Protein AF-A0A5J9SIN2-F1 (afdb_monomer)

Solvent-accessible surface area (backbone atoms only — not comparable to full-atom values): 5839 Å² total; per-residue (Å²): 115,50,78,42,99,84,74,48,72,46,66,84,57,43,53,72,48,31,65,66,39,68,48,75,69,48,100,86,65,54,80,55,66,18,43,42,46,35,58,60,52,58,48,55,78,80,51,85,70,62,77,93,48,42,68,62,49,52,53,51,51,63,69,45,45,50,58,54,46,41,50,51,54,49,50,52,51,53,51,51,53,43,48,44,34,41,74,76,67,73,40,80,73,75,81,89,126

pLDDT: mean 83.36, std 13.71, range [45.97, 97.12]

Radius of gyration: 17.74 Å; Cα contacts (8 Å, |Δi|>4): 74; chains: 1; bounding box: 38×36×42 Å

Organism: NCBI:txid38414

InterPro domains:
  IPR039266 Autonomous transposable element EN-1 mosaic protein [PTHR33157] (7-92)

Structure (mmCIF, N/CA/C/O backbone):
data_AF-A0A5J9SIN2-F1
#
_entry.id   AF-A0A5J9SIN2-F1
#
loop_
_atom_site.group_PDB
_atom_site.id
_atom_site.type_symbol
_atom_site.label_atom_id
_atom_site.label_alt_id
_atom_site.label_comp_id
_atom_site.label_asym_id
_atom_site.label_entity_id
_atom_site.label_seq_id
_atom_site.pdbx_PDB_ins_code
_atom_site.Cartn_x
_atom_site.Cartn_y
_atom_site.Cartn_z
_atom_site.occupancy
_atom_site.B_iso_or_equiv
_atom_site.auth_seq_id
_atom_site.auth_comp_id
_atom_site.auth_asym_id
_atom_site.auth_atom_id
_atom_site.pdbx_PDB_model_num
ATOM 1 N N . MET A 1 1 ? -0.959 -11.998 9.462 1.00 55.22 1 MET A N 1
ATOM 2 C CA . MET A 1 1 ? -0.060 -12.046 10.639 1.00 55.22 1 MET A CA 1
ATOM 3 C C . MET A 1 1 ? 1.165 -12.843 10.236 1.00 55.22 1 MET A C 1
ATOM 5 O O . MET A 1 1 ? 0.997 -14.002 9.878 1.00 55.22 1 MET A O 1
ATOM 9 N N . VAL A 1 2 ? 2.352 -12.234 10.210 1.00 50.34 2 VAL A N 1
ATOM 10 C CA . VAL A 1 2 ? 3.611 -12.966 9.977 1.00 50.34 2 VAL A CA 1
ATOM 11 C C . VAL A 1 2 ? 4.293 -13.170 11.331 1.00 50.34 2 VAL A C 1
ATOM 13 O O . VAL A 1 2 ? 4.347 -12.219 12.115 1.00 50.34 2 VAL A O 1
ATOM 16 N N . PRO A 1 3 ? 4.775 -14.386 11.636 1.00 49.75 3 PRO A N 1
ATOM 17 C CA . PRO A 1 3 ? 5.575 -14.615 12.828 1.00 49.75 3 PRO A CA 1
ATOM 18 C C . PRO A 1 3 ? 6.927 -13.903 12.696 1.00 49.75 3 PRO A C 1
ATOM 20 O O . PRO A 1 3 ? 7.641 -14.068 11.704 1.00 49.75 3 PRO A O 1
ATOM 23 N N . LEU A 1 4 ? 7.274 -13.102 13.699 1.00 52.91 4 LEU A N 1
ATOM 24 C CA . LEU A 1 4 ? 8.596 -12.511 13.861 1.00 52.91 4 LEU A CA 1
ATOM 25 C C . LEU A 1 4 ? 9.578 -13.558 14.412 1.00 52.91 4 LEU A C 1
ATOM 27 O O . LEU A 1 4 ? 9.185 -14.551 15.027 1.00 52.91 4 LEU A O 1
A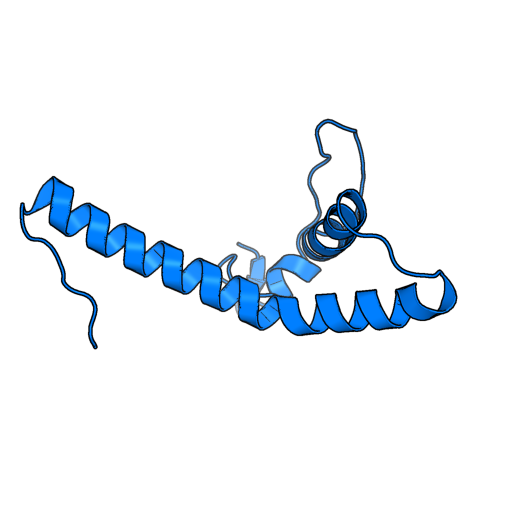TOM 31 N N . ARG A 1 5 ? 10.882 -13.332 14.200 1.00 50.72 5 ARG A N 1
ATOM 32 C CA . ARG A 1 5 ? 11.963 -14.232 14.660 1.00 50.72 5 ARG A CA 1
ATOM 33 C C . ARG A 1 5 ? 12.024 -14.398 16.185 1.00 50.72 5 ARG A C 1
ATOM 35 O O . ARG A 1 5 ? 12.635 -15.347 16.658 1.00 50.72 5 ARG A O 1
ATOM 42 N N . ASP A 1 6 ? 11.405 -13.493 16.929 1.00 56.75 6 ASP A N 1
ATOM 43 C CA . ASP A 1 6 ? 11.306 -13.468 18.391 1.00 56.75 6 ASP A CA 1
ATOM 44 C C . ASP A 1 6 ? 9.958 -14.000 18.919 1.00 56.75 6 ASP A C 1
ATOM 46 O O . ASP A 1 6 ? 9.695 -13.938 20.118 1.00 56.75 6 ASP A O 1
ATOM 50 N N . GLY A 1 7 ? 9.098 -14.540 18.047 1.00 48.41 7 GLY A N 1
ATOM 51 C CA . GLY A 1 7 ? 7.786 -15.070 18.429 1.00 48.41 7 GLY A CA 1
ATOM 52 C C . GLY A 1 7 ? 6.683 -14.013 18.553 1.00 48.41 7 GLY A C 1
ATOM 53 O O . GLY A 1 7 ? 5.551 -14.364 18.887 1.00 48.41 7 GLY A O 1
ATOM 54 N N . GLY A 1 8 ? 6.967 -12.740 18.249 1.00 48.38 8 GLY A N 1
ATOM 55 C CA . GLY A 1 8 ? 5.938 -11.711 18.105 1.00 48.38 8 GLY A CA 1
ATOM 56 C C . GLY A 1 8 ? 5.098 -11.900 16.834 1.00 48.38 8 GLY A C 1
ATOM 57 O O . GLY A 1 8 ? 5.554 -12.460 15.839 1.00 48.38 8 GLY A O 1
ATOM 58 N N . GLN A 1 9 ? 3.854 -11.420 16.838 1.00 52.75 9 GLN A N 1
ATOM 59 C CA . GLN A 1 9 ? 3.051 -11.300 15.617 1.00 52.75 9 GLN A CA 1
ATOM 60 C C . GLN A 1 9 ? 3.166 -9.868 15.102 1.00 52.75 9 GLN A C 1
ATOM 62 O O . GLN A 1 9 ? 2.722 -8.935 15.771 1.00 52.75 9 GLN A O 1
ATOM 67 N N . GLU A 1 10 ? 3.757 -9.682 13.920 1.00 52.62 10 GLU A N 1
ATOM 68 C CA . GLU A 1 10 ? 3.767 -8.361 13.293 1.00 52.62 10 GLU A CA 1
ATOM 69 C C . GLU A 1 10 ? 2.355 -8.064 12.758 1.00 52.62 10 GLU A C 1
ATOM 71 O O . GLU A 1 10 ? 1.790 -8.897 12.023 1.00 52.62 10 GLU A O 1
ATOM 76 N N . PRO A 1 11 ? 1.749 -6.913 13.114 1.00 60.00 11 PRO A N 1
ATOM 77 C CA . PRO A 1 11 ? 0.502 -6.479 12.504 1.00 60.00 11 PRO A CA 1
ATOM 78 C C . PRO A 1 11 ? 0.671 -6.443 10.985 1.00 60.00 11 PRO A C 1
ATOM 80 O O . PRO A 1 11 ? 1.736 -6.080 10.492 1.00 60.00 11 PRO A O 1
ATOM 83 N N . ALA A 1 12 ? -0.383 -6.763 10.233 1.00 65.81 12 ALA A N 1
ATOM 84 C CA . ALA A 1 12 ? -0.379 -6.748 8.764 1.00 65.81 12 ALA A CA 1
ATOM 85 C C . ALA A 1 12 ? -0.279 -5.328 8.155 1.00 65.81 12 ALA A C 1
ATOM 87 O O . ALA A 1 12 ? -0.838 -5.063 7.100 1.00 65.81 12 ALA A O 1
ATOM 88 N N . LEU A 1 13 ? 0.368 -4.400 8.862 1.00 71.56 13 LEU A N 1
ATOM 89 C CA . LEU A 1 13 ? 0.333 -2.957 8.656 1.00 71.56 13 LEU A CA 1
ATOM 90 C C . LEU A 1 13 ? 1.723 -2.381 8.341 1.00 71.56 13 LEU A C 1
ATOM 92 O O . LEU A 1 13 ? 1.864 -1.165 8.254 1.00 71.56 13 LEU A O 1
ATOM 96 N N . THR A 1 14 ? 2.761 -3.218 8.231 1.00 84.81 14 THR A N 1
ATOM 97 C CA . THR A 1 14 ? 4.129 -2.775 7.926 1.00 84.81 14 THR A CA 1
ATOM 98 C C . THR A 1 14 ? 4.498 -3.106 6.487 1.00 84.81 14 THR A C 1
ATOM 100 O O . THR A 1 14 ? 4.051 -4.102 5.923 1.00 84.81 14 THR A O 1
ATOM 103 N N . TRP A 1 15 ? 5.360 -2.293 5.878 1.00 89.12 15 TRP A N 1
ATOM 104 C CA . TRP A 1 15 ? 5.852 -2.591 4.531 1.00 89.12 15 TRP A CA 1
ATOM 105 C C . TRP A 1 15 ? 6.637 -3.903 4.464 1.00 89.12 15 TRP A C 1
ATOM 107 O O . TRP A 1 15 ? 6.533 -4.649 3.496 1.00 89.12 15 TRP A O 1
ATOM 117 N N . ASP A 1 16 ? 7.384 -4.227 5.519 1.00 89.12 16 ASP A N 1
ATOM 118 C CA . ASP A 1 16 ? 8.121 -5.488 5.615 1.00 89.12 16 ASP A CA 1
ATOM 119 C C . ASP A 1 16 ? 7.205 -6.712 5.598 1.00 89.12 16 ASP A C 1
ATOM 121 O O . ASP A 1 16 ? 7.585 -7.742 5.03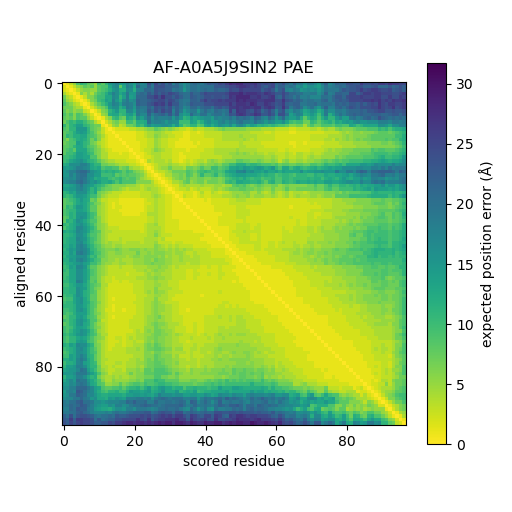9 1.00 89.12 16 ASP A O 1
ATOM 125 N N . HIS A 1 17 ? 5.989 -6.595 6.135 1.00 87.19 17 HIS A N 1
ATOM 126 C CA . HIS A 1 17 ? 4.968 -7.624 5.990 1.00 87.19 17 HIS A CA 1
ATOM 127 C C . HIS A 1 17 ? 4.581 -7.824 4.520 1.00 87.19 17 HIS A C 1
ATOM 129 O O . HIS A 1 17 ? 4.612 -8.948 4.022 1.00 87.19 17 HIS A O 1
ATOM 135 N N . TYR A 1 18 ? 4.287 -6.737 3.804 1.00 90.06 18 TYR A N 1
ATOM 136 C CA . TYR A 1 18 ? 3.844 -6.781 2.405 1.00 90.06 18 TYR A CA 1
ATOM 137 C C . TYR A 1 18 ? 4.891 -7.406 1.478 1.00 90.06 18 TYR A C 1
ATOM 139 O O . TYR A 1 18 ? 4.538 -8.157 0.575 1.00 90.06 18 TYR A O 1
ATOM 147 N N . LYS A 1 19 ? 6.181 -7.165 1.740 1.00 91.12 19 LYS A N 1
ATOM 148 C CA . LYS A 1 19 ? 7.293 -7.759 0.978 1.00 91.12 19 LYS A CA 1
ATOM 149 C C . LYS A 1 19 ? 7.476 -9.263 1.187 1.00 91.12 19 LYS A C 1
ATOM 151 O O . LYS A 1 19 ? 8.231 -9.886 0.451 1.00 91.12 19 LYS A O 1
ATOM 156 N N . ARG A 1 20 ? 6.898 -9.836 2.246 1.00 89.50 20 ARG A N 1
ATOM 157 C CA . ARG A 1 20 ? 7.109 -11.246 2.629 1.00 89.50 20 ARG A CA 1
ATOM 158 C C . ARG A 1 20 ? 5.881 -12.113 2.411 1.00 89.50 20 ARG A C 1
ATOM 160 O O . ARG A 1 20 ? 6.015 -13.328 2.308 1.00 89.50 20 ARG A O 1
ATOM 167 N N . VAL A 1 21 ? 4.696 -11.516 2.427 1.00 87.81 21 VAL A N 1
ATOM 168 C CA . VAL A 1 21 ? 3.449 -12.251 2.240 1.00 87.81 21 VAL A CA 1
ATOM 169 C C . VAL A 1 21 ? 3.264 -12.541 0.762 1.00 87.81 21 VAL A C 1
ATOM 171 O O . VAL A 1 21 ? 3.321 -11.627 -0.061 1.00 87.81 21 VAL A O 1
ATOM 174 N N . ALA A 1 22 ? 3.047 -13.821 0.460 1.00 89.19 22 ALA A N 1
ATOM 175 C CA . ALA A 1 22 ? 2.709 -14.270 -0.879 1.00 89.19 22 ALA A CA 1
ATOM 176 C C . ALA A 1 22 ? 1.421 -13.591 -1.354 1.00 89.19 22 ALA A C 1
ATOM 178 O O . ALA A 1 22 ? 0.473 -13.445 -0.576 1.00 89.19 22 ALA A O 1
ATOM 179 N N . ASP A 1 23 ? 1.401 -13.183 -2.618 1.00 87.31 23 ASP A N 1
ATOM 180 C CA . ASP A 1 23 ? 0.175 -12.690 -3.235 1.00 87.31 23 ASP A CA 1
ATOM 181 C C . ASP A 1 23 ? -0.858 -13.821 -3.392 1.00 87.31 23 ASP A C 1
ATOM 183 O O . ASP A 1 23 ? -0.523 -15.009 -3.418 1.00 87.31 23 ASP A O 1
ATOM 187 N N . VAL A 1 24 ? -2.132 -13.442 -3.472 1.00 81.69 24 VAL A N 1
ATOM 188 C CA . VAL A 1 24 ? -3.228 -14.345 -3.833 1.00 81.69 24 VAL A CA 1
ATOM 189 C C . VAL A 1 24 ? -3.662 -13.982 -5.251 1.00 81.69 24 VAL A C 1
ATOM 191 O O . VAL A 1 24 ? -3.940 -12.800 -5.478 1.00 81.69 24 VAL A O 1
ATOM 194 N N . PRO A 1 25 ? -3.768 -14.958 -6.176 1.00 72.00 25 PRO A N 1
ATOM 195 C CA . PRO A 1 25 ? -4.120 -14.692 -7.567 1.00 72.00 25 PRO A CA 1
ATOM 196 C C . PRO A 1 25 ? -5.340 -13.778 -7.684 1.00 72.00 25 PRO A C 1
ATOM 198 O O . PRO A 1 25 ? -6.363 -14.006 -7.027 1.00 72.00 25 PRO A O 1
ATOM 201 N N . ASP A 1 26 ? -5.216 -12.725 -8.492 1.00 71.62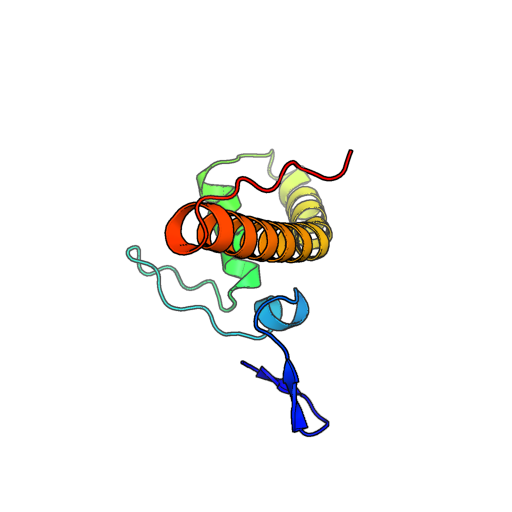 26 ASP A N 1
ATOM 202 C CA . ASP A 1 26 ? -6.334 -11.837 -8.798 1.00 71.62 26 ASP A CA 1
ATOM 203 C C . ASP A 1 26 ? -7.335 -12.505 -9.761 1.00 71.62 26 ASP A C 1
ATOM 205 O O . ASP A 1 26 ? -7.118 -13.613 -10.257 1.00 71.62 26 ASP A O 1
ATOM 209 N N . THR A 1 27 ? -8.473 -11.849 -10.008 1.00 73.19 27 THR A N 1
ATOM 210 C CA . THR A 1 27 ? -9.506 -12.348 -10.938 1.00 73.19 27 THR A CA 1
ATOM 211 C C . THR A 1 27 ? -8.958 -12.568 -12.354 1.00 73.19 27 THR A C 1
ATOM 213 O O . THR A 1 27 ? -9.483 -13.407 -13.085 1.00 73.19 27 THR A O 1
ATOM 216 N N . ASP A 1 28 ? -7.891 -11.852 -12.716 1.00 79.56 28 ASP A N 1
ATOM 217 C CA . ASP A 1 28 ? -7.208 -11.934 -14.008 1.00 79.56 28 ASP A CA 1
ATOM 218 C C . ASP A 1 28 ? -6.097 -13.005 -14.024 1.00 79.56 28 ASP A C 1
ATOM 220 O O . ASP A 1 28 ? -5.446 -13.221 -15.048 1.00 79.56 28 ASP A O 1
ATOM 224 N N . GLY A 1 29 ? -5.896 -13.715 -12.907 1.00 80.00 29 GLY A N 1
ATOM 225 C CA . GLY A 1 29 ? -4.927 -14.796 -12.759 1.00 80.00 29 GLY A CA 1
ATOM 226 C C . GLY A 1 29 ? -3.468 -14.338 -12.758 1.00 80.00 29 GLY A C 1
ATOM 227 O O . GLY A 1 29 ? -2.583 -15.162 -13.001 1.00 80.00 29 GLY A O 1
ATOM 228 N N . ARG A 1 30 ? -3.194 -13.051 -12.518 1.00 85.44 30 ARG A N 1
ATOM 229 C CA . ARG A 1 30 ? -1.824 -12.534 -12.423 1.00 85.44 30 ARG A CA 1
ATOM 230 C C . ARG A 1 30 ? -1.186 -12.993 -11.118 1.00 85.44 30 ARG A C 1
ATOM 232 O O . ARG A 1 30 ? -1.81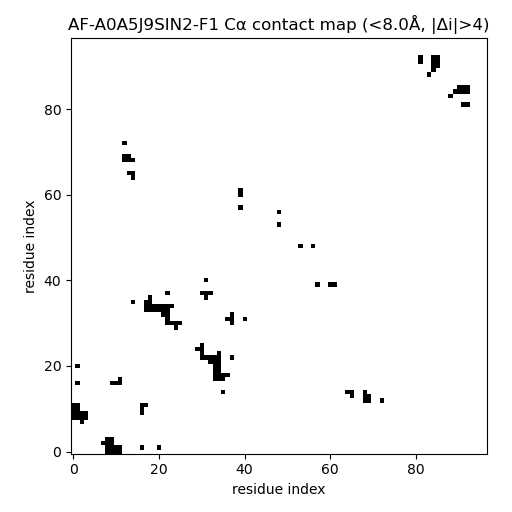1 -12.950 -10.060 1.00 85.44 30 ARG A O 1
ATOM 239 N N . ASP A 1 31 ? 0.068 -13.421 -11.215 1.00 85.69 31 ASP A N 1
ATOM 240 C CA . ASP A 1 31 ? 0.903 -13.779 -10.072 1.00 85.69 31 ASP A CA 1
ATOM 241 C C . ASP A 1 31 ? 2.056 -12.781 -9.965 1.00 85.69 31 ASP A C 1
ATOM 243 O O . ASP A 1 31 ? 2.937 -12.726 -10.827 1.00 85.69 31 ASP A O 1
ATOM 247 N N . PHE A 1 32 ? 2.021 -11.968 -8.912 1.00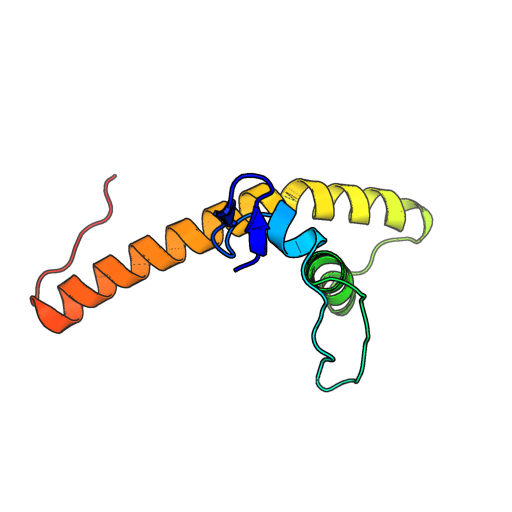 87.38 32 PHE A N 1
ATOM 248 C CA . PHE A 1 32 ? 3.056 -10.982 -8.617 1.00 87.38 32 PHE A CA 1
ATOM 249 C C . PHE A 1 32 ? 4.088 -11.487 -7.600 1.00 87.38 32 PHE A C 1
ATOM 251 O O . PHE A 1 32 ? 5.047 -10.781 -7.300 1.00 87.38 32 PHE A O 1
ATOM 258 N N . GLY A 1 33 ? 3.924 -12.691 -7.048 1.00 90.94 33 GLY A N 1
ATOM 259 C CA . GLY A 1 33 ? 4.805 -13.258 -6.030 1.00 90.94 33 GLY A CA 1
ATOM 260 C C . GLY A 1 33 ? 4.542 -12.720 -4.622 1.00 90.94 33 GLY A C 1
ATOM 261 O O . GLY A 1 33 ? 4.318 -13.516 -3.709 1.00 90.94 33 GLY A O 1
ATOM 262 N N . THR A 1 34 ? 4.532 -11.396 -4.419 1.00 92.50 34 THR A N 1
ATOM 263 C CA . THR A 1 34 ? 4.256 -10.776 -3.107 1.00 92.50 34 THR A CA 1
ATOM 264 C C . THR A 1 34 ? 3.206 -9.672 -3.172 1.00 92.50 34 THR A C 1
ATOM 266 O O . THR A 1 34 ? 2.995 -9.042 -4.207 1.00 92.50 34 THR A O 1
ATOM 269 N N . VAL A 1 35 ? 2.574 -9.379 -2.031 1.00 90.44 35 VAL A N 1
ATOM 270 C CA . VAL A 1 35 ? 1.601 -8.273 -1.927 1.00 90.44 35 VAL A CA 1
ATOM 271 C C . VAL A 1 35 ? 2.255 -6.918 -2.245 1.00 90.44 35 VAL A C 1
ATOM 273 O O . VAL A 1 35 ? 1.615 -6.036 -2.819 1.00 90.44 35 VAL A O 1
ATOM 276 N N . ALA A 1 36 ? 3.534 -6.733 -1.899 1.00 92.62 36 ALA A N 1
ATOM 277 C CA . ALA A 1 36 ? 4.289 -5.532 -2.262 1.00 92.62 36 ALA A CA 1
ATOM 278 C C . ALA A 1 36 ? 4.448 -5.386 -3.781 1.00 92.62 36 ALA A C 1
ATOM 280 O O . ALA A 1 36 ? 4.227 -4.300 -4.319 1.00 92.62 36 ALA A O 1
ATOM 281 N N . ASP A 1 37 ? 4.802 -6.475 -4.461 1.00 92.50 37 ASP A N 1
ATOM 282 C CA . ASP A 1 37 ? 5.015 -6.477 -5.908 1.00 92.50 37 ASP A CA 1
ATOM 283 C C . ASP A 1 37 ? 3.701 -6.278 -6.660 1.00 92.50 37 ASP A C 1
ATOM 285 O O . ASP A 1 37 ? 3.667 -5.530 -7.634 1.00 92.50 37 ASP A O 1
ATOM 289 N N . ARG A 1 38 ? 2.598 -6.837 -6.150 1.00 91.50 38 ARG A N 1
ATOM 290 C CA . ARG A 1 38 ? 1.255 -6.559 -6.664 1.00 91.50 38 ARG A CA 1
ATOM 291 C C . ARG A 1 38 ? 0.896 -5.082 -6.577 1.00 91.50 38 ARG A C 1
ATOM 293 O O . ARG A 1 38 ? 0.439 -4.523 -7.564 1.00 91.50 38 ARG A O 1
ATOM 300 N N . LEU A 1 39 ? 1.134 -4.427 -5.438 1.00 90.00 39 LEU A N 1
ATOM 301 C CA . LEU A 1 39 ? 0.841 -2.995 -5.272 1.00 90.00 39 LEU A CA 1
ATOM 302 C C . LEU A 1 39 ? 1.555 -2.128 -6.319 1.00 90.00 39 LEU A C 1
ATOM 304 O O . LEU A 1 39 ? 0.980 -1.176 -6.845 1.00 90.00 39 LEU A O 1
ATOM 308 N N . VAL A 1 40 ? 2.817 -2.448 -6.616 1.00 91.69 40 VAL A N 1
ATOM 309 C CA . VAL A 1 40 ? 3.594 -1.740 -7.644 1.00 91.69 40 VAL A CA 1
ATOM 310 C C . VAL A 1 40 ? 3.176 -2.171 -9.052 1.00 91.69 40 VAL A C 1
ATOM 312 O O . VAL A 1 40 ? 3.136 -1.341 -9.954 1.00 91.69 40 VAL A O 1
ATOM 315 N N . GLY A 1 41 ? 2.836 -3.444 -9.245 1.00 90.56 41 GLY A N 1
ATOM 316 C CA . GLY A 1 41 ? 2.352 -4.002 -10.503 1.00 90.56 41 GLY A CA 1
ATOM 317 C C . GLY A 1 41 ? 1.027 -3.387 -10.947 1.00 90.56 41 GLY A C 1
ATOM 318 O O . GLY A 1 41 ? 0.936 -2.881 -12.061 1.00 90.56 41 GLY A O 1
ATOM 319 N N . GLU A 1 42 ? 0.036 -3.345 -10.057 1.00 90.44 42 GLU A N 1
ATOM 320 C CA . GLU A 1 42 ? -1.287 -2.761 -10.310 1.00 90.44 42 GLU A CA 1
ATOM 321 C C . GLU A 1 42 ? -1.223 -1.244 -10.538 1.00 90.44 42 GLU A C 1
ATOM 323 O O . GLU A 1 42 ? -2.038 -0.698 -11.279 1.00 90.44 42 GLU A O 1
ATOM 328 N N . LEU A 1 43 ? -0.227 -0.534 -9.988 1.00 91.25 43 LEU A N 1
ATOM 329 C CA . LEU A 1 43 ? -0.004 0.876 -10.339 1.00 91.25 43 LEU A CA 1
ATOM 330 C C . LEU A 1 43 ? 0.163 1.042 -11.859 1.00 91.25 43 LEU A C 1
ATOM 332 O O . LEU A 1 43 ? -0.348 1.994 -12.456 1.00 91.25 43 LEU A O 1
ATOM 336 N N . TRP A 1 44 ? 0.849 0.098 -12.499 1.00 90.56 44 TRP A N 1
ATOM 337 C CA . TRP A 1 44 ? 1.051 0.106 -13.940 1.00 90.56 44 TRP A CA 1
ATOM 338 C C . TRP A 1 44 ? -0.200 -0.254 -14.737 1.00 90.56 44 TRP A C 1
ATOM 340 O O . TRP A 1 44 ? -0.174 -0.104 -15.951 1.00 90.56 44 TRP A O 1
ATOM 350 N N . ASP A 1 45 ? -1.316 -0.640 -14.123 1.00 90.50 45 ASP A N 1
ATOM 351 C CA . ASP A 1 45 ? -2.586 -0.744 -14.850 1.00 90.50 45 ASP A CA 1
ATOM 352 C C . ASP A 1 45 ? -3.139 0.650 -15.187 1.00 90.50 45 ASP A C 1
ATOM 354 O O . ASP A 1 45 ? -3.755 0.842 -16.236 1.00 90.50 45 ASP A O 1
ATOM 358 N N . PHE A 1 46 ? -2.829 1.652 -14.357 1.00 92.00 46 PHE A N 1
ATOM 359 C CA . PHE A 1 46 ? -3.376 3.008 -14.459 1.00 92.00 46 PHE A CA 1
ATOM 360 C C . PHE A 1 46 ? -2.389 4.036 -15.013 1.00 92.00 46 PHE A C 1
ATOM 362 O O . PHE A 1 46 ? -2.799 5.000 -15.662 1.00 92.00 46 PHE A O 1
ATOM 369 N N . PHE A 1 47 ? -1.092 3.853 -14.764 1.00 92.62 47 PHE A N 1
ATOM 370 C CA . PHE A 1 47 ? -0.066 4.829 -15.123 1.00 92.62 47 PHE A CA 1
ATOM 371 C C . PHE A 1 47 ? 0.866 4.310 -16.219 1.00 92.62 47 PHE A C 1
ATOM 373 O O . PHE A 1 47 ? 1.071 3.108 -16.398 1.00 92.62 47 PHE A O 1
ATOM 380 N N . ARG A 1 48 ? 1.445 5.235 -16.986 1.00 92.94 48 ARG A N 1
ATOM 381 C CA . ARG A 1 48 ? 2.472 4.962 -17.998 1.00 92.94 48 ARG A CA 1
ATOM 382 C C . ARG A 1 48 ? 3.625 5.940 -17.810 1.00 92.94 48 ARG A C 1
ATOM 384 O O . ARG A 1 48 ? 3.417 7.075 -17.389 1.00 92.94 48 ARG A O 1
ATOM 391 N N . VAL A 1 49 ? 4.830 5.483 -18.119 1.00 95.19 49 VAL A N 1
ATOM 392 C CA . VAL A 1 49 ? 6.057 6.282 -18.135 1.00 95.19 49 VAL A CA 1
ATOM 393 C C . VAL A 1 49 ? 6.924 5.789 -19.292 1.00 95.19 49 VAL A C 1
ATOM 395 O O . VAL A 1 49 ? 6.785 4.626 -19.683 1.00 95.19 49 VAL A O 1
ATOM 398 N N . GLU A 1 50 ? 7.790 6.642 -19.844 1.00 96.25 50 GLU A N 1
ATOM 399 C CA . GLU A 1 50 ? 8.721 6.193 -20.885 1.00 96.25 50 GLU A CA 1
ATOM 400 C C . GLU A 1 50 ? 9.631 5.069 -20.355 1.00 96.25 50 GLU A C 1
ATOM 402 O O . GLU A 1 50 ? 10.010 5.096 -19.172 1.00 96.25 50 GLU A O 1
ATOM 407 N N . PRO A 1 51 ? 9.979 4.071 -21.193 1.00 93.81 51 PRO A N 1
ATOM 408 C CA . PRO A 1 51 ? 10.686 2.870 -20.755 1.00 93.81 51 PRO A CA 1
ATOM 409 C C . PRO A 1 51 ? 11.986 3.150 -19.994 1.00 93.81 51 PRO A C 1
ATOM 411 O O . PRO A 1 51 ? 12.271 2.472 -19.007 1.00 93.81 51 PRO A O 1
ATOM 414 N N . GLU A 1 52 ? 12.743 4.173 -20.394 1.00 97.12 52 GLU A N 1
ATOM 415 C CA . GLU A 1 52 ? 14.004 4.565 -19.757 1.00 97.12 52 GLU A CA 1
ATOM 416 C C . GLU A 1 52 ? 13.839 5.080 -18.318 1.00 97.12 52 GLU A C 1
ATOM 418 O O . GLU A 1 52 ? 14.796 5.069 -17.544 1.00 97.12 52 GLU A O 1
ATOM 423 N N . TRP A 1 53 ? 12.629 5.492 -17.924 1.00 96.31 53 TRP A N 1
ATOM 424 C CA . TRP A 1 53 ? 12.328 5.966 -16.570 1.00 96.31 53 TRP A CA 1
ATOM 425 C C . TRP A 1 53 ? 11.625 4.922 -15.703 1.00 96.31 53 TRP A C 1
ATOM 427 O O . TRP A 1 53 ? 11.413 5.176 -14.513 1.00 96.31 53 TRP A O 1
ATOM 437 N N . ARG A 1 54 ? 11.265 3.756 -16.257 1.00 93.25 54 ARG A N 1
ATOM 438 C CA . ARG A 1 54 ? 10.439 2.753 -15.568 1.00 93.25 54 ARG A CA 1
ATOM 439 C C . ARG A 1 54 ? 11.058 2.293 -14.251 1.00 93.25 54 ARG A C 1
ATOM 441 O O . ARG A 1 54 ? 10.397 2.357 -13.221 1.00 93.25 54 ARG A O 1
ATOM 448 N N . GLU A 1 55 ? 12.336 1.931 -14.258 1.00 93.56 55 GLU A N 1
ATOM 449 C CA . GLU A 1 55 ? 13.052 1.496 -13.050 1.00 93.56 55 GLU A CA 1
ATOM 450 C C . GLU A 1 55 ? 13.101 2.604 -11.982 1.00 93.56 55 GLU A C 1
A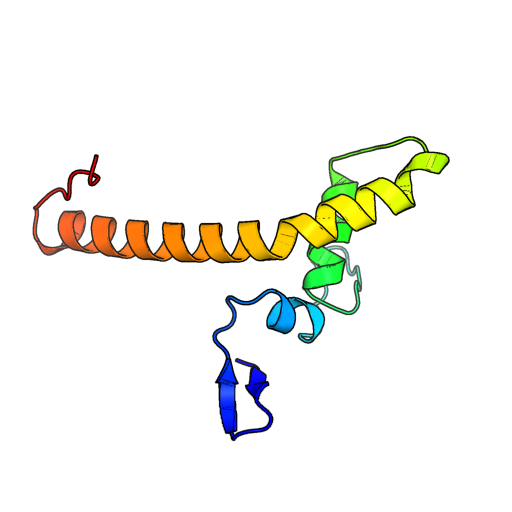TOM 452 O O . GLU A 1 55 ? 12.864 2.368 -10.793 1.00 93.56 55 GLU A O 1
ATOM 457 N N . GLN A 1 56 ? 13.360 3.850 -12.397 1.00 96.00 56 GLN A N 1
ATOM 458 C CA . GLN A 1 56 ? 13.386 4.979 -11.469 1.00 96.00 56 GLN A CA 1
ATOM 459 C C . GLN A 1 56 ? 12.005 5.215 -10.845 1.00 96.00 56 GLN A C 1
ATOM 461 O O . GLN A 1 56 ? 11.913 5.506 -9.648 1.00 96.00 56 GLN A O 1
ATOM 466 N N . ALA A 1 57 ? 10.942 5.098 -11.638 1.00 94.69 57 ALA A N 1
ATOM 467 C CA . ALA A 1 57 ? 9.574 5.224 -11.163 1.00 94.69 57 ALA A CA 1
ATOM 468 C C . ALA A 1 57 ? 9.211 4.092 -10.189 1.00 94.69 57 ALA A C 1
ATOM 470 O O . ALA A 1 57 ? 8.732 4.390 -9.096 1.00 94.69 57 ALA A O 1
ATOM 471 N N . GLU A 1 58 ? 9.526 2.833 -10.511 1.00 94.19 58 GLU A N 1
ATOM 472 C CA . GLU A 1 58 ? 9.314 1.687 -9.610 1.00 94.19 58 GLU A CA 1
ATOM 473 C C . GLU A 1 58 ? 10.014 1.904 -8.268 1.00 94.19 58 GLU A C 1
ATOM 475 O O . GLU A 1 58 ? 9.384 1.810 -7.215 1.00 94.19 58 GLU A O 1
ATOM 480 N N . ARG A 1 59 ? 11.287 2.315 -8.284 1.00 94.50 59 ARG A N 1
ATOM 481 C CA . ARG A 1 59 ? 12.032 2.619 -7.057 1.00 94.50 59 ARG A CA 1
ATOM 482 C C . ARG A 1 59 ? 11.382 3.741 -6.245 1.00 94.50 59 ARG A C 1
ATOM 484 O O . ARG A 1 59 ? 11.366 3.674 -5.016 1.00 94.50 59 ARG A O 1
ATOM 491 N N . ARG A 1 60 ? 10.869 4.793 -6.891 1.00 94.75 60 ARG A N 1
ATOM 492 C CA . ARG A 1 60 ? 10.179 5.892 -6.190 1.00 94.75 60 ARG A CA 1
ATOM 493 C C . ARG A 1 60 ? 8.889 5.419 -5.534 1.00 94.75 60 ARG A C 1
ATOM 495 O O . ARG A 1 60 ? 8.660 5.754 -4.375 1.00 94.75 60 ARG A O 1
ATOM 502 N N . VAL A 1 61 ? 8.090 4.631 -6.248 1.00 93.75 61 VAL A N 1
ATOM 503 C CA . VAL A 1 61 ? 6.841 4.053 -5.735 1.00 93.75 61 VAL A CA 1
ATOM 504 C C . VAL A 1 61 ? 7.142 3.161 -4.537 1.00 93.75 61 VAL A C 1
ATOM 506 O O . VAL A 1 61 ? 6.606 3.385 -3.455 1.00 93.75 61 VAL A O 1
ATOM 509 N N . TYR A 1 62 ? 8.086 2.234 -4.693 1.00 94.31 62 TYR A N 1
ATOM 510 C CA . TYR A 1 62 ? 8.477 1.295 -3.646 1.00 94.31 62 TYR A CA 1
ATOM 511 C C . TYR A 1 62 ? 8.961 2.004 -2.371 1.00 94.31 62 TYR A C 1
ATOM 513 O O . TYR A 1 62 ? 8.646 1.591 -1.257 1.00 94.31 62 TYR A O 1
ATOM 521 N N . ASN A 1 63 ? 9.691 3.114 -2.522 1.00 94.19 63 ASN A N 1
ATOM 522 C CA . ASN A 1 63 ? 10.157 3.927 -1.396 1.00 94.19 63 ASN A CA 1
ATOM 523 C C . ASN A 1 63 ? 9.040 4.744 -0.724 1.00 94.19 63 ASN A C 1
ATOM 525 O O . ASN A 1 63 ? 9.185 5.119 0.438 1.00 94.19 63 ASN A O 1
ATOM 529 N N . ALA A 1 64 ? 7.939 5.029 -1.423 1.00 94.25 64 ALA A N 1
ATOM 530 C CA . ALA A 1 64 ? 6.789 5.740 -0.866 1.00 94.25 64 ALA A CA 1
ATOM 531 C C . ALA A 1 64 ? 5.839 4.810 -0.085 1.00 94.25 64 ALA A C 1
ATOM 533 O O . ALA A 1 64 ? 5.217 5.245 0.890 1.00 94.25 64 ALA A O 1
ATOM 534 N N . CYS A 1 65 ? 5.758 3.530 -0.469 1.00 92.81 65 CYS A N 1
ATOM 535 C CA . CYS A 1 65 ? 4.854 2.537 0.121 1.00 92.81 65 CYS A CA 1
ATOM 536 C C . CYS A 1 65 ? 4.891 2.441 1.662 1.00 92.81 65 CYS A C 1
ATOM 538 O O . CYS A 1 65 ? 3.809 2.416 2.253 1.00 92.81 65 CYS A O 1
ATOM 540 N N . PRO A 1 66 ? 6.053 2.454 2.358 1.00 91.50 66 PRO A N 1
ATOM 541 C CA . PRO A 1 66 ? 6.083 2.371 3.821 1.00 91.50 66 PRO A CA 1
ATOM 542 C C . PRO A 1 66 ? 5.259 3.444 4.525 1.00 91.50 66 PRO A C 1
ATOM 544 O O . PRO A 1 66 ? 4.510 3.146 5.460 1.00 91.50 66 PRO A O 1
ATOM 547 N N . LYS A 1 67 ? 5.373 4.691 4.058 1.00 90.94 67 LYS A N 1
ATOM 548 C CA . LYS A 1 67 ? 4.621 5.806 4.627 1.00 90.94 67 LYS A CA 1
ATOM 549 C C . LYS A 1 67 ? 3.139 5.680 4.289 1.00 90.94 67 LYS A C 1
ATOM 551 O O . LYS A 1 67 ? 2.315 5.780 5.188 1.00 90.94 67 LYS A O 1
ATOM 556 N N . LEU A 1 68 ? 2.810 5.401 3.026 1.00 91.25 68 LEU A N 1
ATOM 557 C CA . LEU A 1 68 ? 1.422 5.302 2.563 1.00 91.25 68 LEU A CA 1
ATOM 558 C C . LEU A 1 68 ? 0.629 4.217 3.301 1.00 91.25 68 LEU A C 1
ATOM 560 O O . LEU A 1 68 ? -0.499 4.464 3.717 1.00 91.25 68 LEU A O 1
ATOM 564 N N . ILE A 1 69 ? 1.221 3.041 3.514 1.00 89.25 69 ILE A N 1
ATOM 565 C CA . ILE A 1 69 ? 0.576 1.943 4.249 1.00 89.25 69 ILE A CA 1
ATOM 566 C C . ILE A 1 69 ? 0.371 2.322 5.719 1.00 89.25 69 ILE A C 1
ATOM 568 O O . ILE A 1 69 ? -0.708 2.101 6.272 1.00 89.25 69 ILE A O 1
ATOM 572 N N . THR A 1 70 ? 1.380 2.935 6.345 1.00 86.94 70 THR A N 1
ATOM 573 C CA . THR A 1 70 ? 1.284 3.398 7.737 1.00 86.94 70 THR A CA 1
ATOM 574 C C . THR A 1 70 ? 0.171 4.434 7.895 1.00 86.94 70 THR A C 1
ATOM 576 O O . THR A 1 70 ? -0.680 4.292 8.776 1.00 86.94 70 THR A O 1
ATOM 579 N N . ASP A 1 71 ? 0.140 5.436 7.013 1.00 89.38 71 ASP A N 1
ATOM 580 C CA . ASP A 1 71 ? -0.859 6.504 7.020 1.00 89.38 71 ASP A CA 1
ATOM 581 C C . ASP A 1 71 ? -2.266 5.928 6.755 1.00 89.38 71 ASP A C 1
ATOM 583 O O . ASP A 1 71 ? -3.200 6.225 7.495 1.00 89.38 71 ASP A O 1
ATOM 587 N N . MET A 1 72 ? -2.421 5.015 5.787 1.00 89.12 72 MET A N 1
ATOM 588 C CA . MET A 1 72 ? -3.696 4.339 5.499 1.00 89.12 72 MET A CA 1
ATOM 589 C C . MET A 1 72 ? -4.249 3.605 6.727 1.00 89.12 72 MET A C 1
ATOM 591 O O . MET A 1 72 ? -5.435 3.718 7.048 1.00 89.12 72 MET A O 1
ATOM 595 N N . HIS A 1 73 ? -3.408 2.850 7.437 1.00 86.38 73 HIS A N 1
ATOM 596 C CA . HIS A 1 73 ? -3.844 2.123 8.627 1.00 86.38 73 HIS A CA 1
ATOM 597 C C . HIS A 1 73 ? -4.113 3.041 9.821 1.00 86.38 73 HIS A C 1
ATOM 599 O O . HIS A 1 73 ? -5.019 2.758 10.611 1.00 86.38 73 HIS A O 1
ATOM 605 N N . TYR A 1 74 ? -3.371 4.142 9.951 1.00 86.81 74 TYR A N 1
ATOM 606 C CA . TYR A 1 74 ? -3.675 5.186 10.924 1.00 86.81 74 TYR A CA 1
ATOM 607 C C . TYR A 1 74 ? -5.059 5.795 10.660 1.00 86.81 74 TYR A C 1
ATOM 609 O O . TYR A 1 74 ? -5.916 5.774 11.547 1.00 86.81 74 TYR A O 1
ATOM 617 N N . GLU A 1 75 ? -5.318 6.230 9.427 1.00 89.50 75 GLU A N 1
ATOM 618 C CA . GLU A 1 75 ? -6.598 6.817 9.023 1.00 89.50 75 GLU A CA 1
ATOM 619 C C . GLU A 1 75 ? -7.762 5.841 9.212 1.00 89.50 75 GLU A C 1
ATOM 621 O O . GLU A 1 75 ? -8.793 6.200 9.782 1.00 89.50 75 GLU A O 1
ATOM 626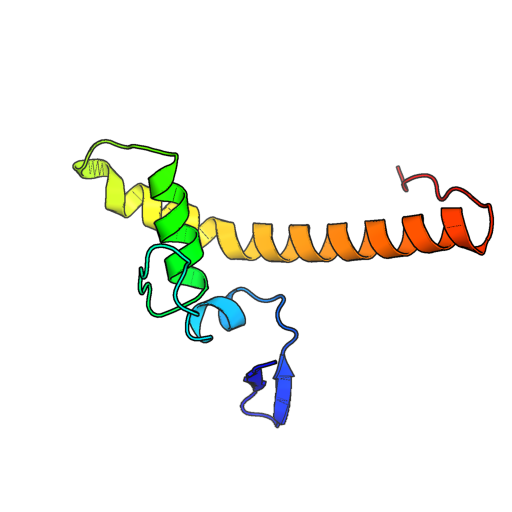 N N . ALA A 1 76 ? -7.594 4.569 8.834 1.00 88.75 76 ALA A N 1
ATOM 627 C CA . ALA A 1 76 ? -8.616 3.545 9.042 1.00 88.75 76 ALA A CA 1
ATOM 628 C C . ALA A 1 76 ? -8.991 3.391 10.527 1.00 88.75 76 ALA A C 1
ATOM 630 O O . ALA A 1 76 ? -10.171 3.274 10.868 1.00 88.75 76 ALA A O 1
ATOM 631 N N . ARG A 1 77 ? -8.003 3.441 11.432 1.00 89.62 77 ARG A N 1
ATOM 632 C CA . ARG A 1 77 ? -8.240 3.390 12.884 1.00 89.62 77 ARG A CA 1
ATOM 633 C C . ARG A 1 77 ? -8.960 4.638 13.383 1.00 89.62 77 ARG A C 1
ATOM 635 O O . ARG A 1 77 ? -9.919 4.508 14.145 1.00 89.62 77 ARG A O 1
ATOM 642 N N . VAL A 1 78 ? -8.538 5.825 12.946 1.00 89.12 78 VAL A N 1
ATOM 643 C CA . VAL A 1 78 ? -9.206 7.093 13.285 1.00 89.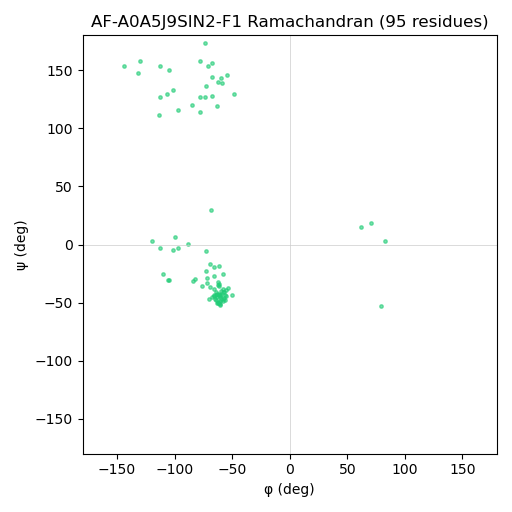12 78 VAL A CA 1
ATOM 644 C C . VAL A 1 78 ? -10.670 7.054 12.838 1.00 89.12 78 VAL A C 1
ATOM 646 O O . VAL A 1 78 ? -11.569 7.348 13.629 1.00 89.12 78 VAL A O 1
ATOM 649 N N . GLN A 1 79 ? -10.937 6.615 11.608 1.00 87.75 79 GLN A N 1
ATOM 650 C CA . GLN A 1 79 ? -12.297 6.501 11.078 1.00 87.75 79 GLN A CA 1
ATOM 651 C C . GLN A 1 79 ? -13.138 5.456 11.813 1.00 87.75 79 GLN A C 1
ATOM 653 O O . GLN A 1 79 ? -14.321 5.698 12.069 1.00 87.75 79 GLN A O 1
ATOM 658 N N . ALA A 1 80 ? -12.551 4.324 12.209 1.00 89.12 80 ALA A N 1
ATOM 659 C CA . ALA A 1 80 ? -13.244 3.315 13.006 1.00 89.12 80 ALA A CA 1
ATOM 660 C C . ALA A 1 80 ? -13.706 3.882 14.360 1.00 89.12 80 ALA A C 1
ATOM 662 O O . ALA A 1 80 ? -14.869 3.711 14.735 1.00 89.12 80 ALA A O 1
ATOM 663 N N . VAL A 1 81 ? -12.836 4.626 15.054 1.00 89.50 81 VAL A N 1
ATOM 664 C CA . VAL A 1 81 ? -13.177 5.297 16.319 1.00 89.50 81 VAL A CA 1
ATOM 665 C C . VAL A 1 81 ? -14.284 6.329 16.100 1.00 89.50 81 VAL A C 1
ATOM 667 O O . VAL A 1 81 ? -15.312 6.276 16.775 1.00 89.50 81 VAL A O 1
ATOM 670 N N . ARG A 1 82 ? -14.138 7.225 15.115 1.00 88.69 82 ARG A N 1
ATOM 671 C CA . ARG A 1 82 ? -15.163 8.237 14.794 1.00 88.69 82 ARG A CA 1
ATOM 672 C C . ARG A 1 82 ? -16.516 7.600 14.487 1.00 88.69 82 ARG A C 1
ATOM 674 O O . ARG A 1 82 ? -17.542 8.054 14.990 1.00 88.69 82 ARG A O 1
ATOM 681 N N . THR A 1 83 ? -16.512 6.518 13.712 1.00 90.44 83 THR A N 1
ATOM 682 C CA . THR A 1 83 ? -17.720 5.767 13.354 1.00 90.44 83 THR A CA 1
ATOM 683 C C . THR A 1 83 ? -18.388 5.157 14.581 1.00 90.44 83 THR A C 1
ATOM 685 O O . THR A 1 83 ? -19.611 5.228 14.700 1.00 90.44 83 THR A O 1
ATOM 688 N N . TYR A 1 84 ? -17.615 4.580 15.504 1.00 89.50 84 TYR A N 1
ATOM 689 C CA . TYR A 1 84 ? -18.148 4.035 16.750 1.00 89.50 84 TYR A CA 1
ATOM 690 C C . TYR A 1 84 ? -18.822 5.122 17.592 1.00 89.50 84 TYR A C 1
ATOM 692 O O . TYR A 1 84 ? -19.982 4.966 17.967 1.00 89.50 84 TYR A O 1
ATOM 700 N N . TYR A 1 85 ? -18.144 6.247 17.826 1.00 89.50 85 TYR A N 1
ATOM 701 C CA . TYR A 1 85 ? -18.695 7.350 18.618 1.00 89.50 85 TYR A CA 1
ATOM 702 C C . TYR A 1 85 ? -19.966 7.934 17.992 1.00 89.50 85 TYR A C 1
ATOM 704 O O . TYR A 1 85 ? -20.969 8.105 18.686 1.00 89.50 85 TYR A O 1
ATOM 712 N N . ALA A 1 86 ? -19.970 8.136 16.673 1.00 88.12 86 ALA A N 1
ATOM 713 C CA . ALA A 1 86 ? -21.143 8.634 15.966 1.00 88.12 86 ALA A CA 1
ATOM 714 C C . ALA A 1 86 ? -22.325 7.651 16.034 1.00 88.12 86 ALA A C 1
ATOM 716 O O . ALA A 1 86 ? -23.444 8.055 16.340 1.00 88.12 86 ALA A O 1
ATOM 717 N N . LYS A 1 87 ? -22.093 6.356 15.768 1.00 90.12 87 LYS A N 1
ATOM 718 C CA . LYS A 1 87 ? -23.172 5.359 15.642 1.00 90.12 87 LYS A CA 1
ATOM 719 C C . LYS A 1 87 ? -23.647 4.772 16.968 1.00 90.12 87 LYS A C 1
ATOM 721 O O . LYS A 1 87 ? -24.798 4.362 17.060 1.00 90.12 87 LYS A O 1
ATOM 726 N N . ARG A 1 88 ? -22.766 4.644 17.962 1.00 86.38 88 ARG A N 1
ATOM 727 C CA . ARG A 1 88 ? -23.065 3.959 19.233 1.00 86.38 88 ARG A CA 1
ATOM 728 C C . ARG A 1 88 ? -23.268 4.917 20.397 1.00 86.38 88 ARG A C 1
ATOM 730 O O . ARG A 1 88 ? -24.038 4.588 21.288 1.00 86.38 88 ARG A O 1
ATOM 737 N N . LEU A 1 89 ? -22.600 6.072 20.385 1.00 85.19 89 LEU A N 1
ATOM 738 C CA . LEU A 1 89 ? -22.639 7.041 21.487 1.00 85.19 89 LEU A CA 1
ATOM 739 C C . LEU A 1 89 ? -23.338 8.356 21.113 1.00 85.19 89 LEU A C 1
ATOM 741 O O . LEU A 1 89 ? -23.459 9.238 21.957 1.00 85.19 89 LEU A O 1
ATOM 745 N N . GLY A 1 90 ? -23.767 8.517 19.854 1.00 81.44 90 GLY A N 1
ATOM 746 C CA . GLY A 1 90 ? -24.461 9.718 19.375 1.00 81.44 90 GLY A CA 1
ATOM 747 C C . GLY A 1 90 ? -23.632 11.004 19.465 1.00 81.44 90 GLY A C 1
ATOM 748 O O . GLY A 1 90 ? -24.184 12.094 19.368 1.00 81.44 90 GLY A O 1
ATOM 749 N N . THR A 1 91 ? -22.315 10.892 19.660 1.00 81.50 91 THR A N 1
ATOM 750 C CA . THR A 1 91 ? -21.408 12.032 19.830 1.00 81.50 91 THR A CA 1
ATOM 751 C C . THR A 1 91 ? -20.466 12.106 18.637 1.00 81.50 91 THR A C 1
ATOM 753 O O . THR A 1 91 ? -19.798 11.124 18.307 1.00 81.50 91 THR A O 1
ATOM 756 N N . ARG A 1 92 ? -20.386 13.266 17.976 1.00 76.94 92 ARG A N 1
ATOM 757 C CA . ARG A 1 92 ? -19.428 13.487 16.887 1.00 76.94 92 ARG A CA 1
ATOM 758 C C . ARG A 1 92 ? -18.083 13.912 17.468 1.00 76.94 92 ARG A C 1
ATOM 760 O O . ARG A 1 92 ? -17.998 14.941 18.126 1.00 76.94 92 ARG A O 1
ATOM 767 N N . LEU A 1 93 ? -17.040 13.131 17.198 1.00 78.88 93 LEU A N 1
ATOM 768 C CA . LEU A 1 93 ? -15.667 13.547 17.473 1.00 78.88 93 LEU A CA 1
ATOM 769 C C . LEU A 1 93 ? -15.221 14.526 16.379 1.00 78.88 93 LEU A C 1
ATOM 771 O O . LEU A 1 93 ? -15.137 14.153 15.202 1.00 78.88 93 LEU A O 1
ATOM 775 N N . GLU A 1 94 ? -14.989 15.777 16.771 1.00 74.62 94 GLU A N 1
ATOM 776 C CA . GLU A 1 94 ? -14.320 16.787 15.946 1.00 74.62 94 G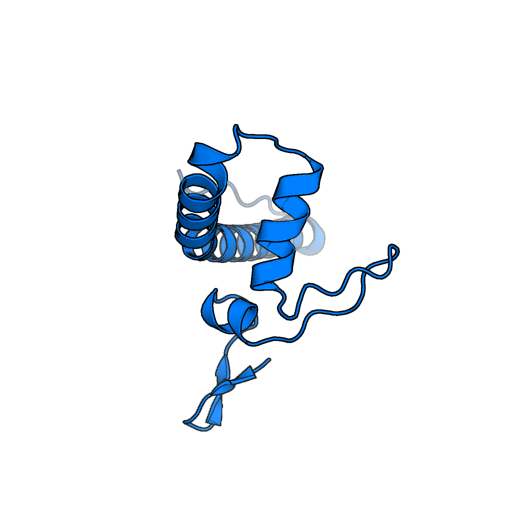LU A CA 1
ATOM 777 C C . GLU A 1 94 ? -12.841 16.390 15.763 1.00 74.62 94 GLU A C 1
ATOM 779 O O . GLU A 1 94 ? -12.252 15.804 16.678 1.00 74.62 94 GLU A O 1
ATOM 784 N N . PRO A 1 95 ? -12.229 16.644 14.593 1.00 63.53 95 PRO A N 1
ATOM 785 C CA . PRO A 1 95 ? -10.798 16.422 14.424 1.00 63.53 95 PRO A CA 1
ATOM 786 C C . PRO A 1 95 ? -10.013 17.335 15.378 1.00 63.53 95 PRO A C 1
ATOM 788 O O . PRO A 1 95 ? -10.373 18.497 15.562 1.00 63.53 95 PRO A O 1
ATOM 791 N N . TYR A 1 96 ? -8.942 16.813 15.979 1.00 60.84 96 TYR A N 1
ATOM 792 C CA . TYR A 1 96 ? -7.958 17.664 16.647 1.00 60.84 96 TYR A CA 1
ATOM 793 C C . TYR A 1 96 ? -7.328 18.567 15.578 1.00 60.84 96 TYR A C 1
ATOM 795 O O . TYR A 1 96 ? -6.805 18.052 14.588 1.00 60.84 96 TYR A O 1
ATOM 803 N N . GLY A 1 97 ? -7.486 19.884 15.742 1.00 45.97 97 GLY A N 1
ATOM 804 C CA . GLY A 1 97 ? -6.869 20.906 14.892 1.00 45.97 97 GLY A CA 1
ATOM 805 C C . GLY A 1 97 ? -5.382 21.062 15.159 1.00 45.97 97 GLY A C 1
ATOM 806 O O . GLY A 1 97 ? -4.965 20.803 16.311 1.00 45.97 97 GLY A O 1
#

Sequence (97 aa):
MVPLRDGGQEPALTWDHYKRVADVPDTDGRDFGTVADRLVGELWDFFRVEPEWREQAERRVYNACPKLITDMHYEARVQAVRTYYAKRLGTRLEPYG

Mean predicted aligned error: 8.22 Å

Secondary structure (DSSP, 8-state):
-EEPTTS-EE-TTSHHHHTTSBP---TT----SBHHHHHHHHHHHH----GGGHHHHHHHHHHHHHHHHHHHHHHHHHHHHHHHHHHHS----PPP-

Foldseek 3Di:
DDQDPVRDDDPCQALVNQVPAFDDQDPVRDGQGGNLSVVLVVVVVPDDDPPVCSVVVSVVVSVCVRVVSNVVVVVVVVVVVQCCCCPPVVDGDDDDD